Protein AF-A0A2A6QWY3-F1 (afdb_monomer_lite)

Radius of gyration: 11.7 Å; chains: 1; bounding box: 33×22×22 Å

pLDDT: mean 78.82, std 7.55, range [59.0, 87.81]

Secondary structure (DSSP, 8-state):
--HHHHHHHHHH-PSSEEEE--TTS--HHHHHHHHTTTEEEE-S-HHHHHHHH--

Foldseek 3Di:
DPVVVLVCQVPVDDPPAEDEDQPVPDDPVRVVSCVVDNYHYDRDDPVVVVVVVVD

Structure (mmCIF, N/CA/C/O backbone):
data_AF-A0A2A6QWY3-F1
#
_entry.id   AF-A0A2A6QWY3-F1
#
loop_
_atom_site.group_PDB
_atom_site.id
_atom_site.type_symbol
_atom_site.label_atom_id
_atom_site.label_alt_id
_atom_site.label_comp_id
_atom_site.label_asym_id
_atom_site.label_entity_id
_atom_site.label_seq_id
_atom_site.pdbx_PDB_ins_code
_atom_site.Cartn_x
_atom_site.Cartn_y
_atom_site.Cartn_z
_atom_site.occupancy
_atom_site.B_iso_or_equiv
_atom_site.auth_seq_id
_atom_site.auth_comp_id
_atom_site.auth_asym_id
_atom_site.auth_atom_id
_atom_site.pdbx_PDB_model_num
ATOM 1 N N . MET A 1 1 ? 7.824 5.034 -8.397 1.00 59.00 1 MET A N 1
ATOM 2 C CA . MET A 1 1 ? 6.708 5.894 -7.944 1.00 59.00 1 MET A CA 1
ATOM 3 C C . MET A 1 1 ? 7.274 7.200 -7.414 1.00 59.00 1 MET A C 1
ATOM 5 O O . MET A 1 1 ? 8.115 7.166 -6.522 1.00 59.00 1 MET A O 1
ATOM 9 N N . LEU A 1 2 ? 6.888 8.335 -7.999 1.00 64.62 2 LEU A N 1
ATOM 10 C CA . LEU A 1 2 ? 7.318 9.651 -7.518 1.00 64.62 2 LEU A CA 1
ATOM 11 C C . LEU A 1 2 ? 6.825 9.846 -6.078 1.00 64.62 2 LEU A C 1
ATOM 13 O O . LEU A 1 2 ? 5.657 9.594 -5.786 1.00 64.62 2 LEU A O 1
ATOM 17 N N . ARG A 1 3 ? 7.701 10.323 -5.185 1.00 64.56 3 ARG A N 1
ATOM 18 C CA . ARG A 1 3 ? 7.387 10.647 -3.775 1.00 64.56 3 ARG A CA 1
ATOM 19 C C . ARG A 1 3 ? 6.100 11.471 -3.614 1.00 64.56 3 ARG A C 1
ATOM 21 O O . ARG A 1 3 ? 5.409 11.340 -2.609 1.00 64.56 3 ARG A O 1
ATOM 28 N N . ALA A 1 4 ? 5.780 12.298 -4.608 1.00 65.69 4 ALA A N 1
ATOM 29 C CA . ALA A 1 4 ? 4.569 13.110 -4.647 1.00 65.69 4 ALA A 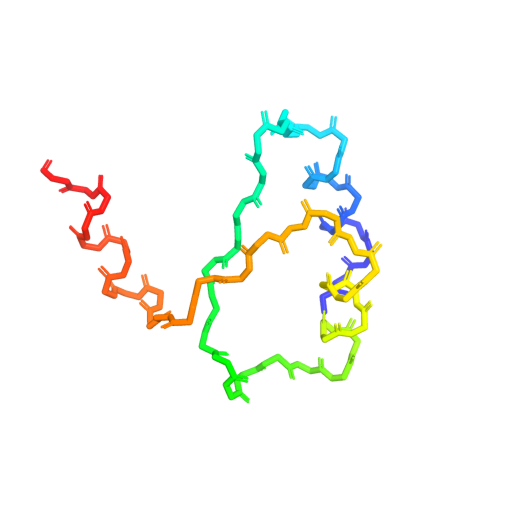CA 1
ATOM 30 C C . ALA A 1 4 ? 3.278 12.269 -4.607 1.00 65.69 4 ALA A C 1
ATOM 32 O O . ALA A 1 4 ? 2.390 12.570 -3.812 1.00 65.69 4 ALA A O 1
ATOM 33 N N . TYR A 1 5 ? 3.206 11.180 -5.380 1.00 65.69 5 TYR A N 1
ATOM 34 C CA . TYR A 1 5 ? 2.034 10.294 -5.412 1.00 65.69 5 TYR A CA 1
ATOM 35 C C . TYR A 1 5 ? 1.831 9.574 -4.075 1.00 65.69 5 TYR A C 1
ATOM 37 O O . TYR A 1 5 ? 0.728 9.542 -3.538 1.00 65.69 5 TYR A O 1
ATOM 45 N N . ALA A 1 6 ? 2.918 9.063 -3.494 1.00 70.12 6 ALA A N 1
ATOM 46 C CA . ALA A 1 6 ? 2.920 8.446 -2.169 1.00 70.12 6 ALA A CA 1
ATOM 47 C C . ALA A 1 6 ? 2.369 9.3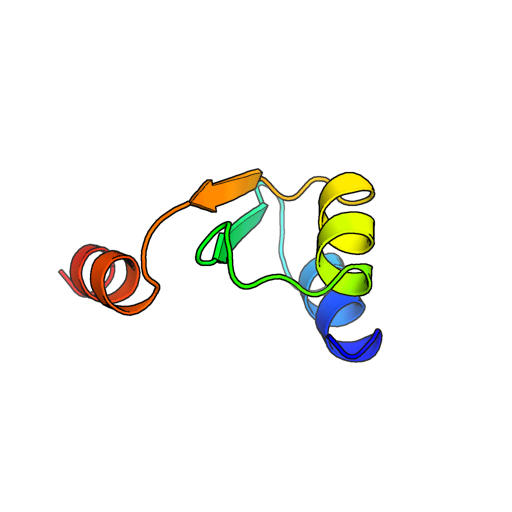95 -1.092 1.00 70.12 6 ALA A C 1
ATOM 49 O O . ALA A 1 6 ? 1.525 9.020 -0.279 1.00 70.12 6 ALA A O 1
ATOM 50 N N . ARG A 1 7 ? 2.805 10.659 -1.121 1.00 72.12 7 ARG A N 1
ATOM 51 C CA . ARG A 1 7 ? 2.330 11.680 -0.186 1.00 72.12 7 ARG A CA 1
ATOM 52 C C . ARG A 1 7 ? 0.850 11.986 -0.400 1.00 72.12 7 ARG A C 1
ATOM 54 O O . ARG A 1 7 ? 0.123 12.077 0.581 1.00 72.12 7 ARG A O 1
ATOM 61 N N . GLN A 1 8 ? 0.373 12.083 -1.640 1.00 77.19 8 GLN A N 1
ATOM 62 C CA . GLN A 1 8 ? -1.051 12.307 -1.911 1.00 77.19 8 GLN A CA 1
ATOM 63 C C . GLN A 1 8 ? -1.931 11.189 -1.346 1.00 77.19 8 GLN A C 1
ATOM 65 O O . GLN A 1 8 ? -2.900 11.501 -0.660 1.00 77.19 8 GLN A O 1
ATOM 70 N N . ILE A 1 9 ? -1.553 9.921 -1.538 1.00 75.12 9 ILE A N 1
ATOM 71 C CA . ILE A 1 9 ? -2.281 8.771 -0.973 1.00 75.12 9 ILE A CA 1
ATOM 72 C C . ILE A 1 9 ? -2.380 8.894 0.550 1.00 75.12 9 ILE A C 1
ATOM 74 O O . ILE A 1 9 ? -3.464 8.759 1.114 1.00 75.12 9 ILE A O 1
ATOM 78 N N . MET A 1 10 ? -1.268 9.216 1.213 1.00 76.94 10 MET A N 1
ATOM 79 C CA . MET A 1 10 ? -1.225 9.325 2.672 1.00 76.94 10 MET A CA 1
ATOM 80 C C . MET A 1 10 ? -1.970 10.547 3.218 1.00 76.94 10 MET A C 1
ATOM 82 O O . MET A 1 10 ? -2.543 10.467 4.299 1.00 76.94 10 MET A O 1
ATOM 86 N N . THR A 1 11 ? -1.977 11.667 2.489 1.00 80.19 11 THR A N 1
ATOM 87 C CA . THR A 1 11 ? -2.563 12.931 2.977 1.00 80.19 11 THR A CA 1
ATOM 88 C C . THR A 1 11 ? -4.048 13.061 2.637 1.00 80.19 11 THR A C 1
ATOM 90 O O . THR A 1 11 ? -4.773 13.746 3.346 1.00 80.19 11 THR A O 1
ATOM 93 N N . ARG A 1 12 ? -4.505 12.447 1.539 1.00 79.12 12 ARG A N 1
ATOM 94 C CA . ARG A 1 12 ? -5.869 12.629 1.010 1.00 79.12 12 ARG A CA 1
ATOM 95 C C . ARG A 1 12 ? -6.786 11.427 1.210 1.00 79.12 12 ARG A C 1
ATOM 97 O O . ARG A 1 12 ? -7.963 11.525 0.888 1.00 79.12 12 ARG A O 1
ATOM 104 N N . SER A 1 13 ? -6.265 10.319 1.733 1.00 78.44 13 SER A N 1
ATOM 105 C CA . SER A 1 13 ? -7.048 9.100 1.951 1.00 78.44 13 SER A CA 1
ATOM 106 C C . SER A 1 13 ? -7.122 8.780 3.438 1.00 78.44 13 SER A C 1
ATOM 108 O O . SER A 1 13 ? -6.085 8.715 4.112 1.00 78.44 13 SER A O 1
ATOM 110 N N . ASN A 1 14 ? -8.334 8.529 3.930 1.00 79.75 14 ASN A N 1
ATOM 111 C CA . ASN A 1 14 ? -8.560 7.994 5.270 1.00 79.75 14 ASN A CA 1
ATOM 112 C C . ASN A 1 14 ? -8.204 6.503 5.321 1.00 79.75 14 ASN A C 1
ATOM 114 O O . ASN A 1 14 ? -8.154 5.827 4.295 1.00 79.75 14 ASN A O 1
ATOM 118 N N . ALA A 1 15 ? -7.897 6.005 6.516 1.00 77.12 15 ALA A N 1
ATOM 119 C CA . ALA A 1 15 ? -7.691 4.577 6.732 1.00 77.12 15 ALA A CA 1
ATOM 120 C C . ALA A 1 15 ? -9.043 3.834 6.745 1.00 77.12 15 ALA A C 1
ATOM 122 O O . ALA A 1 15 ? -10.037 4.431 7.167 1.00 77.12 15 ALA A O 1
ATOM 123 N N . PRO A 1 16 ? -9.088 2.545 6.354 1.00 81.44 16 PRO A N 1
ATOM 124 C CA . PRO A 1 16 ? -7.985 1.712 5.849 1.00 81.44 16 PRO A CA 1
ATOM 125 C C . PRO A 1 16 ? -7.609 2.005 4.383 1.00 81.44 16 PRO A C 1
ATOM 127 O O . PRO A 1 16 ? -8.456 2.371 3.574 1.00 81.44 16 PRO A O 1
ATOM 130 N N . ARG A 1 17 ? -6.320 1.840 4.037 1.00 86.56 17 ARG A N 1
ATOM 131 C CA . ARG A 1 17 ? -5.780 2.102 2.689 1.00 86.56 17 ARG A CA 1
ATOM 132 C C . ARG A 1 17 ? -5.354 0.802 2.015 1.00 86.56 17 ARG A C 1
ATOM 134 O O . ARG A 1 17 ? -4.602 0.024 2.598 1.00 86.56 17 ARG A O 1
ATOM 141 N N . PHE A 1 18 ? -5.765 0.630 0.764 1.00 84.00 18 PHE A N 1
ATOM 142 C CA . PHE A 1 18 ? -5.437 -0.534 -0.054 1.00 84.00 18 PHE A CA 1
ATOM 143 C C . PHE A 1 18 ? -4.741 -0.104 -1.343 1.00 84.00 18 PHE A C 1
ATOM 145 O O . PHE A 1 18 ? -5.052 0.949 -1.902 1.00 84.00 18 PHE A O 1
ATOM 152 N N . ALA A 1 19 ? -3.803 -0.920 -1.815 1.00 83.62 19 ALA A N 1
ATOM 153 C CA . ALA A 1 19 ? -3.167 -0.757 -3.115 1.00 83.62 19 ALA A CA 1
ATOM 154 C C . ALA A 1 19 ? -3.314 -2.049 -3.917 1.00 83.62 19 ALA A C 1
ATOM 156 O O . ALA A 1 19 ? -2.924 -3.110 -3.441 1.00 83.62 19 ALA A O 1
ATOM 157 N N . VAL A 1 20 ? -3.842 -1.943 -5.135 1.00 84.19 20 VAL A N 1
ATOM 158 C CA . VAL A 1 20 ? -3.888 -3.055 -6.088 1.00 84.19 20 VAL A CA 1
ATOM 159 C C . VAL A 1 20 ? -2.687 -2.953 -7.010 1.00 84.19 20 VAL A C 1
ATOM 161 O O . VAL A 1 20 ? -2.557 -1.980 -7.756 1.00 84.19 20 VAL A O 1
ATOM 164 N N . LEU A 1 21 ? -1.808 -3.944 -6.950 1.00 79.50 21 LEU A N 1
ATOM 165 C CA . LEU A 1 21 ? -0.619 -4.040 -7.786 1.00 79.50 21 LEU A CA 1
ATOM 166 C C . LEU A 1 21 ? -0.350 -5.522 -8.043 1.00 79.50 21 LEU A C 1
ATOM 168 O O . LEU A 1 21 ? -0.487 -6.324 -7.127 1.00 79.50 21 LEU A O 1
ATOM 172 N N . ASP A 1 22 ? 0.105 -5.853 -9.245 1.00 76.00 22 ASP A N 1
ATOM 173 C CA . ASP A 1 22 ? 0.751 -7.142 -9.499 1.00 76.00 22 ASP A CA 1
ATOM 174 C C . ASP A 1 22 ? 2.026 -7.221 -8.643 1.00 76.00 22 ASP A C 1
ATOM 176 O O . ASP A 1 22 ? 2.897 -6.351 -8.764 1.00 76.00 22 ASP A O 1
ATOM 180 N N . ALA A 1 23 ? 2.139 -8.218 -7.761 1.00 65.25 23 ALA A N 1
ATOM 181 C CA . ALA A 1 23 ? 3.270 -8.366 -6.847 1.00 65.25 23 ALA A CA 1
ATOM 182 C C . ALA A 1 23 ? 4.631 -8.517 -7.549 1.00 65.25 23 ALA A C 1
ATOM 184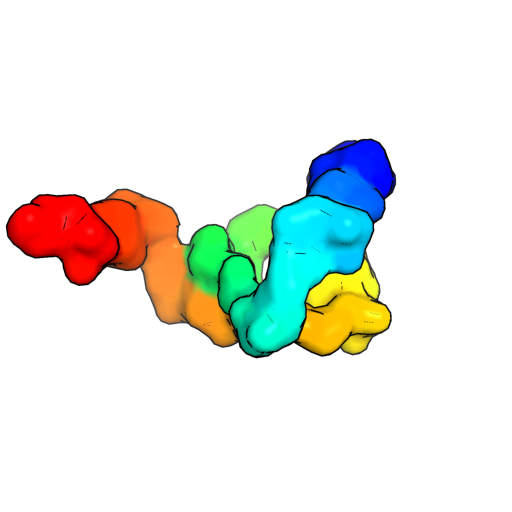 O O . ALA A 1 23 ? 5.661 -8.222 -6.929 1.00 65.25 23 ALA A O 1
ATOM 185 N N . ALA A 1 24 ? 4.666 -8.904 -8.830 1.00 66.88 24 ALA A N 1
ATOM 186 C CA . ALA A 1 24 ? 5.892 -8.974 -9.625 1.00 66.88 24 ALA A CA 1
ATOM 187 C C . ALA A 1 24 ? 6.323 -7.612 -10.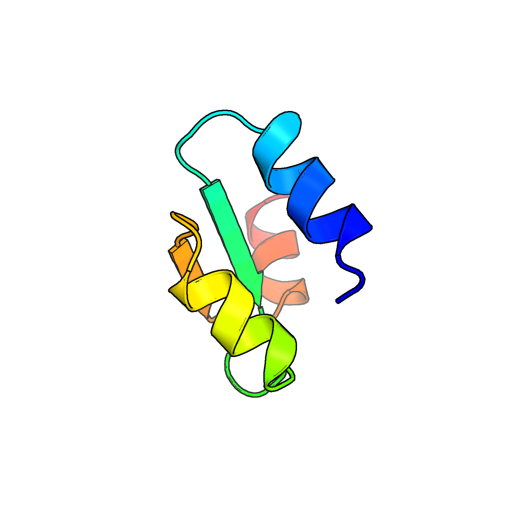203 1.00 66.88 24 ALA A C 1
ATOM 189 O O . ALA A 1 24 ? 7.502 -7.399 -10.498 1.00 66.88 24 ALA A O 1
ATOM 190 N N . ALA A 1 25 ? 5.401 -6.655 -10.319 1.00 67.94 25 ALA A N 1
ATOM 191 C CA . ALA A 1 25 ? 5.634 -5.373 -10.975 1.00 67.94 25 ALA A CA 1
ATOM 192 C C . ALA A 1 25 ? 6.317 -4.255 -10.145 1.00 67.94 25 ALA A C 1
ATOM 194 O O . ALA A 1 25 ? 6.843 -3.317 -10.761 1.00 67.94 25 ALA A O 1
ATOM 195 N N . PRO A 1 26 ? 6.344 -4.236 -8.790 1.00 72.50 26 PRO A N 1
ATOM 196 C CA . PRO A 1 26 ? 6.838 -3.071 -8.078 1.00 72.50 26 PRO A CA 1
ATOM 197 C C . PRO A 1 26 ? 8.362 -2.977 -8.170 1.00 72.50 26 PRO A C 1
ATOM 199 O O . PRO A 1 26 ? 9.111 -3.895 -7.845 1.00 72.50 26 PRO A O 1
ATOM 202 N N . THR A 1 27 ? 8.839 -1.788 -8.521 1.00 81.75 27 THR A N 1
ATOM 203 C CA . THR A 1 27 ? 10.249 -1.413 -8.372 1.00 81.75 27 THR A CA 1
ATOM 204 C C . THR A 1 27 ? 10.679 -1.491 -6.900 1.00 81.75 27 THR A C 1
ATOM 206 O O . THR A 1 27 ? 9.858 -1.356 -5.988 1.00 81.75 27 THR A O 1
ATOM 209 N N . ASN A 1 28 ? 11.984 -1.618 -6.631 1.00 83.31 28 ASN A N 1
ATOM 210 C CA . ASN A 1 28 ? 12.523 -1.623 -5.257 1.00 83.31 28 ASN A CA 1
ATOM 211 C C . ASN A 1 28 ? 12.026 -0.444 -4.400 1.00 83.31 28 ASN A C 1
ATOM 213 O O . ASN A 1 28 ? 11.705 -0.613 -3.225 1.00 83.31 28 ASN A O 1
ATOM 217 N N . ASN A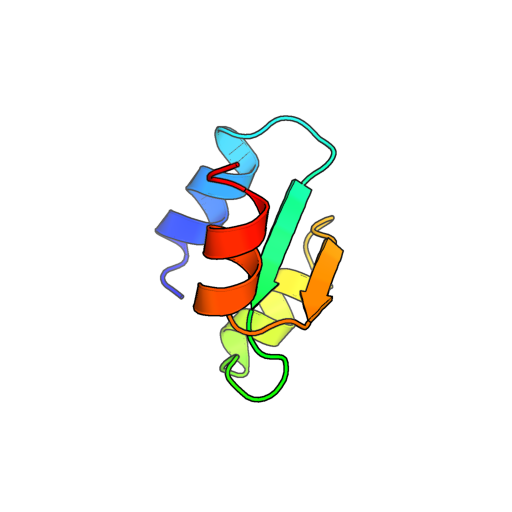 1 29 ? 11.897 0.741 -4.999 1.00 79.94 29 ASN A N 1
ATOM 218 C CA . ASN A 1 29 ? 11.393 1.922 -4.301 1.00 79.94 29 ASN A CA 1
ATOM 219 C C . ASN A 1 29 ? 9.912 1.795 -3.919 1.00 79.94 29 ASN A C 1
ATOM 221 O O . ASN A 1 29 ? 9.522 2.255 -2.849 1.00 79.94 29 ASN A O 1
ATOM 225 N N . GLN A 1 30 ? 9.089 1.167 -4.763 1.00 79.31 30 GLN A N 1
ATOM 226 C CA . GLN A 1 30 ? 7.682 0.900 -4.446 1.00 79.31 30 GLN A CA 1
ATOM 227 C C . GLN A 1 30 ? 7.554 -0.130 -3.328 1.00 79.31 30 GLN A C 1
ATOM 229 O O . GLN A 1 30 ? 6.815 0.119 -2.381 1.00 79.31 30 GLN A O 1
ATOM 234 N N . ARG A 1 31 ? 8.330 -1.221 -3.381 1.00 79.69 31 ARG A N 1
ATOM 235 C CA . ARG A 1 31 ? 8.378 -2.211 -2.293 1.00 79.69 31 ARG A CA 1
ATOM 236 C C . ARG A 1 31 ? 8.729 -1.562 -0.956 1.00 79.69 31 ARG A C 1
ATOM 238 O O . ARG A 1 31 ? 8.025 -1.758 0.027 1.00 79.69 31 ARG A O 1
ATOM 245 N N . ARG A 1 32 ? 9.768 -0.721 -0.935 1.00 82.88 32 ARG A N 1
ATOM 246 C CA . ARG A 1 32 ? 10.195 -0.007 0.278 1.00 82.88 32 ARG A CA 1
ATOM 247 C C . ARG A 1 32 ? 9.138 0.976 0.790 1.00 82.88 32 ARG A C 1
ATOM 249 O O . ARG A 1 32 ? 8.982 1.116 1.996 1.00 82.88 32 ARG A O 1
ATOM 256 N N . PHE A 1 33 ? 8.415 1.650 -0.105 1.00 80.56 33 PHE A N 1
ATOM 257 C CA . PHE A 1 33 ? 7.323 2.549 0.276 1.00 80.56 33 PHE A CA 1
ATOM 258 C C . PHE A 1 33 ? 6.132 1.797 0.879 1.00 80.56 33 PHE A C 1
ATOM 260 O O . PHE A 1 33 ? 5.624 2.215 1.918 1.00 80.56 33 PHE A O 1
ATOM 267 N N . LEU A 1 34 ? 5.713 0.695 0.251 1.00 80.44 34 LEU A N 1
ATOM 268 C CA . LEU A 1 34 ? 4.611 -0.140 0.729 1.00 80.44 34 LEU A CA 1
ATOM 269 C C . LEU A 1 34 ? 4.943 -0.759 2.088 1.00 80.44 34 LEU A C 1
ATOM 271 O O . LEU A 1 34 ? 4.135 -0.668 2.998 1.00 80.44 34 LEU A O 1
ATOM 275 N N . ALA A 1 35 ? 6.161 -1.280 2.260 1.00 81.69 35 ALA A N 1
ATOM 276 C CA . ALA A 1 35 ? 6.614 -1.831 3.538 1.00 81.69 35 ALA A CA 1
ATOM 277 C C . ALA A 1 35 ? 6.656 -0.790 4.673 1.00 81.69 35 ALA A C 1
ATOM 279 O O . ALA A 1 35 ? 6.474 -1.134 5.835 1.00 81.69 35 ALA A O 1
ATOM 280 N N . ALA A 1 36 ? 6.908 0.482 4.348 1.00 83.56 36 ALA A N 1
ATOM 281 C CA . ALA A 1 36 ? 6.974 1.570 5.324 1.00 83.56 36 ALA A CA 1
ATOM 282 C C . ALA A 1 36 ? 5.621 2.262 5.579 1.00 83.56 36 ALA A C 1
ATOM 284 O O . ALA A 1 36 ? 5.548 3.149 6.428 1.00 83.56 36 ALA A O 1
ATOM 285 N N . SER A 1 37 ? 4.569 1.910 4.834 1.00 81.06 37 SER A N 1
ATOM 286 C CA . SER A 1 37 ? 3.265 2.574 4.904 1.00 81.06 37 SER A CA 1
ATOM 287 C C . SER A 1 37 ? 2.190 1.601 5.388 1.00 81.06 37 SER A C 1
ATOM 289 O O . SER A 1 37 ? 2.232 0.429 5.032 1.00 81.06 37 SER A O 1
ATOM 291 N N . PRO A 1 38 ? 1.175 2.062 6.139 1.00 82.94 38 PRO A N 1
ATOM 292 C CA . PRO A 1 38 ? 0.029 1.240 6.525 1.00 82.94 38 PRO A CA 1
ATOM 293 C C . PRO A 1 38 ? -0.928 1.077 5.331 1.00 82.94 38 PRO A C 1
ATOM 295 O O . PRO A 1 38 ? -2.042 1.604 5.331 1.00 82.94 38 PRO A O 1
ATOM 298 N N . ILE A 1 39 ? -0.445 0.437 4.268 1.00 85.19 39 ILE A N 1
ATOM 299 C CA . ILE A 1 39 ? -1.174 0.166 3.031 1.00 85.19 39 ILE A CA 1
ATOM 300 C C . ILE A 1 39 ? -1.157 -1.340 2.818 1.00 85.19 39 ILE A C 1
ATOM 302 O O . ILE A 1 39 ? -0.092 -1.940 2.676 1.00 85.19 39 ILE A O 1
ATOM 306 N N . THR A 1 40 ? -2.336 -1.945 2.760 1.00 87.19 40 THR A N 1
ATOM 307 C CA . THR A 1 40 ? -2.461 -3.367 2.451 1.00 87.19 40 THR A CA 1
ATOM 308 C C . THR A 1 40 ? -2.376 -3.564 0.943 1.00 87.19 40 THR A C 1
ATOM 310 O O . THR A 1 40 ? -3.139 -2.962 0.182 1.00 87.19 40 THR A O 1
ATOM 313 N N . LEU A 1 41 ? -1.431 -4.397 0.510 1.00 84.00 41 LEU A N 1
ATOM 314 C CA . LEU A 1 41 ? -1.299 -4.789 -0.886 1.00 84.00 41 LEU A CA 1
ATOM 315 C C . LEU A 1 41 ? -2.332 -5.868 -1.215 1.00 84.00 41 LEU A C 1
ATOM 317 O O . LEU A 1 41 ? -2.455 -6.846 -0.480 1.00 84.00 41 LEU A O 1
ATOM 321 N N . ILE A 1 42 ? -3.043 -5.695 -2.321 1.00 86.88 42 ILE A N 1
ATOM 322 C CA . ILE A 1 42 ? -3.897 -6.719 -2.911 1.00 86.88 42 ILE A CA 1
ATOM 323 C C . ILE A 1 42 ? -3.207 -7.163 -4.197 1.00 86.88 42 ILE A C 1
ATOM 325 O O . ILE A 1 42 ? -3.116 -6.389 -5.153 1.00 86.88 42 ILE A O 1
ATOM 329 N N . ASP A 1 43 ? -2.691 -8.389 -4.173 1.00 85.75 43 ASP A N 1
ATOM 330 C CA . ASP A 1 43 ? -1.984 -8.999 -5.295 1.00 85.75 43 ASP A CA 1
ATOM 331 C C . ASP A 1 43 ? -2.984 -9.578 -6.296 1.00 85.75 43 ASP A C 1
ATOM 333 O O . ASP A 1 43 ? -3.391 -10.735 -6.215 1.00 85.75 43 ASP A O 1
ATOM 337 N N . VAL A 1 44 ? -3.447 -8.713 -7.191 1.00 85.31 44 VAL A N 1
ATOM 338 C CA . VAL A 1 44 ? -4.300 -9.065 -8.326 1.00 85.31 44 VAL A CA 1
ATOM 339 C C . VAL A 1 44 ? -3.974 -8.144 -9.499 1.00 85.31 44 VAL A C 1
ATOM 341 O O . VAL A 1 44 ? -3.641 -6.968 -9.290 1.00 85.31 44 VAL A O 1
ATOM 344 N N . PRO A 1 45 ? -4.115 -8.622 -10.748 1.00 84.69 45 PRO A N 1
ATOM 345 C CA . PRO A 1 45 ? -4.010 -7.765 -11.917 1.00 84.69 45 PRO A CA 1
ATOM 346 C C . PRO A 1 45 ? -4.978 -6.582 -11.816 1.00 84.69 45 PRO A C 1
ATOM 348 O O . PRO A 1 45 ? -6.166 -6.749 -11.532 1.00 84.69 45 PRO A O 1
ATOM 351 N N . THR A 1 46 ? -4.493 -5.370 -12.097 1.00 82.62 46 THR A N 1
ATOM 352 C CA . THR A 1 46 ? -5.303 -4.144 -11.979 1.00 82.62 46 THR A CA 1
ATOM 353 C C . THR A 1 46 ? -6.585 -4.208 -12.811 1.00 82.62 46 THR A C 1
ATOM 355 O O . THR A 1 46 ? -7.620 -3.722 -12.365 1.00 82.62 46 THR A O 1
ATOM 358 N N . GLY A 1 47 ? -6.539 -4.839 -13.990 1.00 83.06 47 GLY 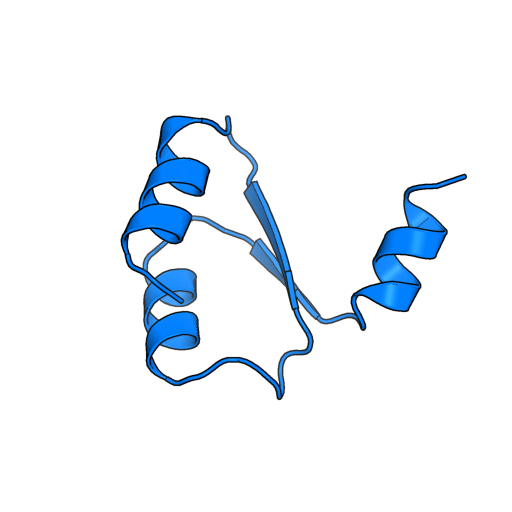A N 1
ATOM 359 C CA . GLY A 1 47 ? -7.719 -5.031 -14.837 1.00 83.06 47 GLY A CA 1
ATOM 360 C C . GLY A 1 47 ? -8.789 -5.914 -14.190 1.00 83.06 47 GLY A C 1
ATOM 361 O O . GLY A 1 47 ? -9.971 -5.586 -14.253 1.00 83.06 47 GLY A O 1
ATOM 362 N N . GLU A 1 48 ? -8.383 -6.984 -13.502 1.00 86.50 48 GLU A N 1
ATOM 363 C CA . GLU A 1 48 ? -9.307 -7.856 -12.772 1.00 86.50 48 GLU A CA 1
ATOM 364 C C . GLU A 1 48 ? -9.933 -7.120 -11.582 1.00 86.50 48 GLU A C 1
ATOM 366 O O . GLU A 1 48 ? -11.145 -7.171 -11.377 1.00 86.50 48 GLU A O 1
ATOM 371 N N . ALA A 1 49 ? -9.128 -6.379 -10.819 1.00 86.44 49 ALA A N 1
ATOM 372 C CA . ALA A 1 49 ? -9.642 -5.591 -9.706 1.00 86.44 49 ALA A CA 1
ATOM 373 C C . ALA A 1 49 ? -10.616 -4.499 -10.161 1.00 86.44 49 ALA A C 1
ATOM 375 O O . ALA A 1 49 ? -11.644 -4.297 -9.520 1.00 86.44 49 ALA A O 1
ATOM 376 N N . ALA A 1 50 ? -10.318 -3.815 -11.270 1.00 86.75 50 ALA A N 1
ATOM 377 C CA . ALA A 1 50 ? -11.212 -2.815 -11.842 1.00 86.75 50 ALA A CA 1
ATOM 378 C C . ALA A 1 50 ? -12.556 -3.441 -12.237 1.00 86.75 50 ALA A C 1
ATOM 380 O O . ALA A 1 50 ? -13.597 -2.915 -11.859 1.00 86.75 50 ALA A O 1
ATOM 381 N N . ALA A 1 51 ? -12.544 -4.600 -12.902 1.00 87.81 51 ALA A N 1
ATOM 382 C CA . ALA A 1 51 ? -13.770 -5.311 -13.261 1.00 87.81 51 ALA A CA 1
ATOM 383 C C . ALA A 1 51 ? -14.630 -5.672 -12.035 1.00 87.81 51 ALA A C 1
ATOM 385 O O . ALA A 1 51 ? -15.850 -5.591 -12.101 1.00 87.81 51 ALA A O 1
ATOM 386 N N . ARG A 1 52 ? -14.010 -6.007 -10.894 1.00 86.69 52 ARG A N 1
ATOM 387 C CA . ARG A 1 52 ? -14.728 -6.286 -9.634 1.00 86.69 52 ARG A CA 1
ATOM 388 C C . ARG A 1 52 ? -15.287 -5.035 -8.942 1.00 86.69 52 ARG A C 1
ATOM 390 O O . ARG A 1 52 ? -16.184 -5.165 -8.116 1.00 86.69 52 ARG A O 1
ATOM 397 N N . LEU A 1 53 ? -14.742 -3.851 -9.225 1.00 82.94 53 LEU A N 1
ATOM 398 C CA . LEU A 1 53 ? -15.182 -2.580 -8.634 1.00 82.94 53 LEU A CA 1
ATOM 399 C C . LEU A 1 53 ? -16.284 -1.891 -9.447 1.00 82.94 53 LEU A C 1
ATOM 401 O O . LEU A 1 53 ? -17.066 -1.135 -8.878 1.00 82.94 53 LEU A O 1
ATOM 405 N N . ILE A 1 54 ? -16.333 -2.130 -10.758 1.00 83.06 54 ILE A N 1
ATOM 406 C CA . ILE A 1 54 ? -17.279 -1.501 -11.694 1.00 83.06 54 ILE A CA 1
ATOM 407 C C . ILE A 1 54 ? -18.519 -2.400 -11.874 1.00 83.06 54 ILE A C 1
ATOM 409 O O . ILE A 1 54 ? -18.933 -2.648 -12.998 1.00 83.06 54 ILE A O 1
ATOM 413 N N . GLY A 1 55 ? -19.059 -2.946 -10.776 1.00 59.31 55 GLY A N 1
ATOM 414 C CA . GLY A 1 55 ? -20.246 -3.817 -10.799 1.00 59.31 55 GLY A CA 1
ATOM 415 C C . GLY A 1 55 ? -21.408 -3.255 -11.612 1.00 59.31 55 GLY A C 1
ATOM 416 O O . GLY A 1 55 ? -21.672 -2.037 -11.490 1.00 59.31 55 GLY A O 1
#

Sequence (55 aa):
MLRAYARQIMTRSNAPRFAVLDAAAPTNNQRRFLAASPITLIDVPTGEAAARLIG